Protein AF-L9X1Q3-F1 (afdb_monomer)

Mean predicted aligned error: 10.09 Å

Sequence (43 aa):
MLGFLVRHERNKGLSGGQYYEYELDLDPMIVLETRETIEQIPE

Organism: NCBI:txid1227498

Foldseek 3Di:
DPPFWDWDQDPVVPPDDGDTDTDGNDDPVVVVVVVVVVVPDDD

Structure (mmCIF, N/CA/C/O backbone):
data_AF-L9X1Q3-F1
#
_entry.id   AF-L9X1Q3-F1
#
loop_
_atom_site.group_PDB
_atom_site.id
_atom_site.type_symbol
_atom_site.label_atom_id
_atom_site.label_alt_id
_atom_site.label_comp_id
_atom_site.label_asym_id
_atom_site.label_entity_id
_atom_site.label_seq_id
_atom_site.pdbx_PDB_ins_code
_atom_site.Cartn_x
_atom_site.Cartn_y
_atom_site.Cartn_z
_atom_site.occupancy
_atom_site.B_iso_or_equiv
_atom_site.auth_seq_id
_atom_site.auth_comp_id
_atom_site.auth_asym_id
_atom_site.auth_atom_id
_atom_site.pdbx_PDB_model_num
ATOM 1 N N . MET A 1 1 ? 2.956 -8.770 3.140 1.00 52.94 1 MET A N 1
ATOM 2 C CA . MET A 1 1 ? 3.019 -7.568 2.283 1.00 52.94 1 MET A CA 1
ATOM 3 C C . MET A 1 1 ? 1.592 -7.288 1.859 1.00 52.94 1 MET A C 1
ATOM 5 O O . MET A 1 1 ? 0.951 -8.213 1.379 1.00 52.94 1 MET A O 1
ATOM 9 N N . LEU A 1 2 ? 1.060 -6.104 2.161 1.00 61.84 2 LEU A N 1
ATOM 10 C CA . LEU A 1 2 ? -0.303 -5.739 1.778 1.00 61.84 2 LEU A CA 1
ATOM 11 C C . LEU A 1 2 ? -0.360 -5.736 0.243 1.00 61.84 2 LEU A C 1
ATOM 13 O O . LEU A 1 2 ? 0.396 -4.996 -0.381 1.00 61.84 2 LEU A O 1
ATOM 17 N N . GLY A 1 3 ? -1.137 -6.650 -0.345 1.00 68.12 3 GLY A N 1
ATOM 18 C CA . GLY A 1 3 ? -1.090 -7.043 -1.765 1.00 68.12 3 GLY A CA 1
ATOM 19 C C . GLY A 1 3 ? -1.574 -5.991 -2.763 1.00 68.12 3 GLY A C 1
ATOM 20 O O . GLY A 1 3 ? -2.152 -6.347 -3.778 1.00 68.12 3 GLY A O 1
ATOM 21 N N . PHE A 1 4 ? -1.374 -4.717 -2.448 1.00 73.75 4 PHE A N 1
ATOM 22 C CA . PHE A 1 4 ? -1.869 -3.574 -3.193 1.00 73.75 4 PHE A CA 1
ATOM 23 C C . PHE A 1 4 ? -0.801 -2.520 -3.512 1.00 73.75 4 PHE A C 1
ATOM 25 O O . PHE A 1 4 ? -1.084 -1.488 -4.115 1.00 73.75 4 PHE A O 1
ATOM 32 N N . LEU A 1 5 ? 0.434 -2.755 -3.066 1.00 74.81 5 LEU A N 1
ATOM 33 C CA . LEU A 1 5 ? 1.602 -1.975 -3.453 1.00 74.81 5 LEU A CA 1
ATOM 34 C C . LEU A 1 5 ? 2.320 -2.731 -4.564 1.00 74.81 5 LEU A C 1
ATOM 36 O O . LEU A 1 5 ? 2.861 -3.816 -4.331 1.00 74.81 5 LEU A O 1
ATOM 40 N N . VAL A 1 6 ? 2.346 -2.152 -5.759 1.00 70.94 6 VAL A N 1
ATOM 41 C CA . VAL A 1 6 ? 3.098 -2.700 -6.884 1.00 70.94 6 VAL A CA 1
ATOM 42 C C . VAL A 1 6 ? 4.487 -2.087 -6.855 1.00 70.94 6 VAL A C 1
ATOM 44 O O . VAL A 1 6 ? 4.665 -0.870 -6.857 1.00 70.94 6 VAL A O 1
ATOM 47 N N . ARG A 1 7 ? 5.497 -2.956 -6.797 1.00 71.12 7 ARG A N 1
ATOM 48 C CA . ARG A 1 7 ? 6.901 -2.559 -6.862 1.00 71.12 7 ARG A CA 1
ATOM 49 C C . ARG A 1 7 ? 7.388 -2.692 -8.297 1.00 71.12 7 ARG A C 1
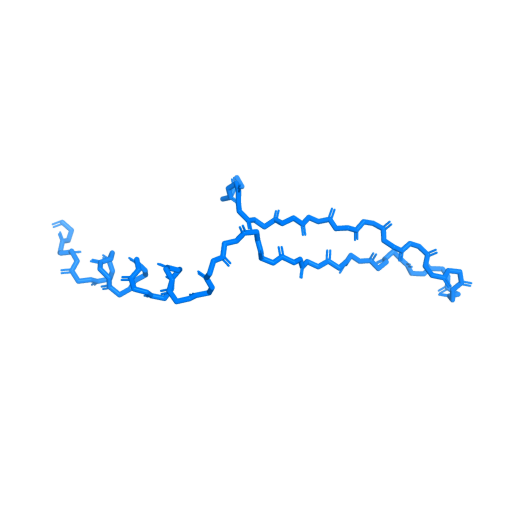ATOM 51 O O . ARG A 1 7 ? 7.515 -3.807 -8.802 1.00 71.12 7 ARG A O 1
ATOM 58 N N . HIS A 1 8 ? 7.739 -1.575 -8.914 1.00 67.94 8 HIS A N 1
ATOM 59 C CA . HIS A 1 8 ? 8.409 -1.546 -10.204 1.00 67.94 8 HIS A CA 1
ATOM 60 C C . HIS A 1 8 ? 9.915 -1.394 -10.004 1.00 67.94 8 HIS A C 1
ATOM 62 O O . HIS A 1 8 ? 10.405 -0.413 -9.441 1.00 67.94 8 HIS A O 1
ATOM 68 N N . GLU A 1 9 ? 10.670 -2.377 -10.487 1.00 59.94 9 GLU A N 1
ATOM 69 C CA . GLU A 1 9 ? 12.123 -2.285 -10.564 1.00 59.94 9 GLU A CA 1
ATOM 70 C C . GLU A 1 9 ? 12.488 -1.511 -11.836 1.00 59.94 9 GLU A C 1
ATOM 7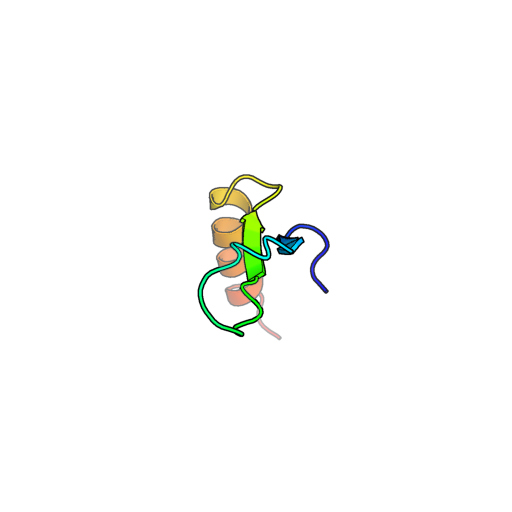2 O O . GLU A 1 9 ? 12.575 -2.070 -12.930 1.00 59.94 9 GLU A O 1
ATOM 77 N N . ARG A 1 10 ? 12.643 -0.187 -11.716 1.00 61.56 10 ARG A N 1
ATOM 78 C CA . ARG A 1 10 ? 13.115 0.659 -12.819 1.00 61.56 10 ARG A CA 1
ATOM 79 C C . ARG A 1 10 ? 14.581 0.995 -12.605 1.00 61.56 10 ARG A C 1
ATOM 81 O O . ARG A 1 10 ? 14.937 2.009 -12.009 1.00 61.56 10 ARG A O 1
ATOM 88 N N . ASN A 1 11 ? 15.447 0.147 -13.145 1.00 62.41 11 ASN A N 1
ATOM 89 C CA . ASN A 1 11 ? 16.880 0.401 -13.185 1.00 62.41 11 ASN A CA 1
ATOM 90 C C . ASN A 1 11 ? 17.172 1.477 -14.256 1.00 62.41 11 ASN A C 1
ATOM 92 O O . ASN A 1 11 ? 17.385 1.167 -15.425 1.00 62.41 11 ASN A O 1
ATOM 96 N N . LYS A 1 12 ? 17.102 2.766 -13.887 1.00 60.59 12 LYS A N 1
ATOM 97 C CA . LYS A 1 12 ? 17.212 3.915 -14.817 1.00 60.59 12 LYS A CA 1
ATOM 98 C C . LYS A 1 12 ? 18.629 4.181 -15.354 1.00 60.59 12 LYS A C 1
ATOM 100 O O . LYS A 1 12 ? 18.859 5.233 -15.940 1.00 60.59 12 LYS A O 1
ATOM 105 N N . GLY A 1 13 ? 19.595 3.280 -15.154 1.00 63.41 13 GLY A N 1
ATOM 106 C CA . GLY A 1 13 ? 20.961 3.411 -15.691 1.00 63.41 13 GLY A CA 1
ATOM 107 C C . GLY A 1 13 ? 21.770 4.608 -15.159 1.00 63.41 13 GLY A C 1
ATOM 108 O O . GLY A 1 13 ? 22.918 4.798 -15.551 1.00 63.41 13 GLY A O 1
ATOM 109 N N . LEU A 1 14 ? 21.202 5.400 -14.248 1.00 57.25 14 LEU A N 1
ATOM 110 C CA . LEU A 1 14 ? 21.858 6.501 -13.558 1.00 57.25 14 LEU A CA 1
ATOM 111 C C . LEU A 1 14 ? 22.630 5.920 -12.371 1.00 57.25 14 LEU A C 1
ATOM 113 O O . LEU A 1 14 ? 22.062 5.660 -11.316 1.00 57.25 14 LEU A O 1
ATOM 117 N N . SER A 1 15 ? 23.928 5.680 -12.573 1.00 58.62 15 SER A N 1
ATOM 118 C CA . SER A 1 15 ? 24.925 5.546 -11.500 1.00 58.62 15 SER A CA 1
ATOM 119 C C . SER A 1 15 ? 24.512 4.651 -10.315 1.00 58.62 15 SER A C 1
ATOM 121 O O . SER A 1 15 ? 24.265 5.135 -9.217 1.00 58.62 15 SER A O 1
ATOM 123 N N . GLY A 1 16 ? 24.469 3.332 -10.526 1.00 58.50 16 GLY A N 1
ATOM 124 C CA . GLY A 1 16 ? 24.688 2.327 -9.470 1.00 58.50 16 GLY A CA 1
ATOM 125 C C . GLY A 1 16 ? 23.667 2.209 -8.326 1.00 58.50 16 GLY A C 1
ATOM 126 O O . GLY A 1 16 ? 23.913 1.427 -7.410 1.00 58.50 16 GLY A 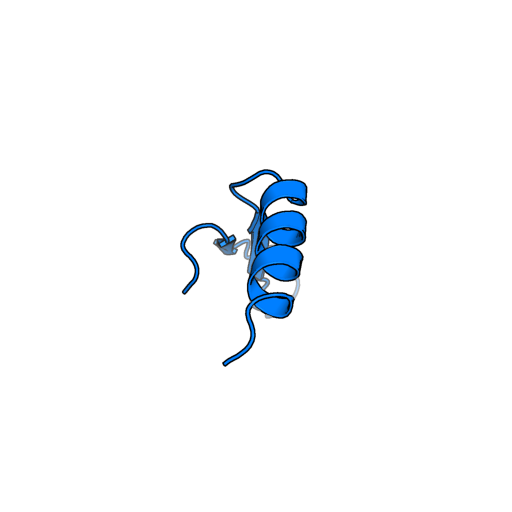O 1
ATOM 127 N N . GLY A 1 17 ? 22.547 2.935 -8.346 1.00 61.78 17 GLY A N 1
ATOM 128 C CA . GLY A 1 17 ? 21.488 2.825 -7.338 1.00 61.78 17 GLY A CA 1
ATOM 129 C C . GLY A 1 17 ? 20.335 1.933 -7.799 1.00 61.78 17 GLY A C 1
ATOM 130 O O . GLY A 1 17 ? 19.816 2.114 -8.898 1.00 61.78 17 GLY A O 1
ATOM 131 N N . GLN A 1 18 ? 19.899 0.985 -6.963 1.00 58.56 18 GLN A N 1
ATOM 132 C CA . GLN A 1 18 ? 18.620 0.300 -7.178 1.00 58.56 18 GLN A CA 1
ATOM 133 C C . GLN A 1 18 ? 17.487 1.266 -6.821 1.00 58.56 18 GLN A C 1
ATOM 135 O O . GLN A 1 18 ? 17.291 1.597 -5.652 1.00 58.56 18 GLN A O 1
ATOM 140 N N . TYR A 1 19 ? 16.757 1.730 -7.833 1.00 60.34 19 TYR A N 1
ATOM 141 C CA . TYR A 1 19 ? 15.571 2.557 -7.649 1.00 60.34 19 TYR A CA 1
ATOM 142 C C . TYR A 1 19 ? 14.330 1.665 -7.678 1.00 60.34 19 TYR A C 1
ATOM 144 O O . TYR A 1 19 ? 14.061 0.984 -8.669 1.00 60.34 19 TYR A O 1
ATOM 152 N N . TYR A 1 20 ? 13.578 1.682 -6.580 1.00 62.53 20 TYR A N 1
ATOM 153 C CA . TYR A 1 20 ? 12.272 1.044 -6.491 1.00 62.53 20 TYR A CA 1
ATOM 154 C C . TYR A 1 20 ? 11.203 2.122 -6.621 1.00 62.53 20 TYR A C 1
ATOM 156 O O . TYR A 1 20 ? 11.140 3.033 -5.795 1.00 62.53 20 TYR A O 1
ATOM 164 N N . GLU A 1 21 ? 10.380 2.027 -7.659 1.00 68.94 21 GLU A N 1
ATOM 165 C CA . GLU A 1 21 ? 9.163 2.825 -7.767 1.00 68.94 21 GLU A CA 1
ATOM 166 C C . GLU A 1 21 ? 8.016 2.008 -7.166 1.00 68.94 21 GLU A C 1
ATOM 168 O O . GLU A 1 21 ? 7.877 0.815 -7.447 1.00 68.94 21 GLU A O 1
ATOM 173 N N . TYR A 1 22 ? 7.239 2.636 -6.289 1.00 68.81 22 TYR A N 1
ATOM 174 C CA . TYR A 1 22 ? 6.059 2.033 -5.685 1.00 68.81 22 TYR A CA 1
ATOM 175 C C . TYR A 1 22 ? 4.837 2.750 -6.236 1.00 68.81 22 TYR A C 1
ATOM 177 O O . TYR A 1 22 ? 4.716 3.965 -6.085 1.00 68.81 22 TYR A O 1
ATOM 185 N N . GLU A 1 23 ? 3.952 1.995 -6.868 1.00 72.94 23 GLU A N 1
ATOM 186 C CA . GLU A 1 23 ? 2.651 2.477 -7.313 1.00 72.94 23 GLU A CA 1
ATOM 187 C C . GLU A 1 23 ? 1.564 1.787 -6.485 1.00 72.94 23 GLU A C 1
ATOM 189 O O . GLU A 1 23 ? 1.717 0.640 -6.046 1.00 72.94 23 GLU A O 1
ATOM 194 N N . LEU A 1 24 ? 0.489 2.523 -6.211 1.00 78.12 24 LEU A N 1
ATOM 195 C CA . LEU A 1 24 ? -0.668 1.977 -5.522 1.00 78.12 24 LEU A CA 1
ATOM 196 C C . LEU A 1 24 ? -1.604 1.367 -6.567 1.00 78.12 24 LEU A C 1
ATOM 198 O O . LEU A 1 24 ? -2.044 2.063 -7.476 1.00 78.12 24 LEU A O 1
ATOM 202 N N . ASP A 1 25 ? -1.905 0.079 -6.423 1.00 78.50 25 ASP A N 1
ATOM 203 C CA . ASP A 1 25 ? -2.792 -0.670 -7.329 1.00 78.50 25 ASP A CA 1
ATOM 204 C C . ASP A 1 25 ? -4.280 -0.494 -6.984 1.00 78.50 25 ASP A C 1
ATOM 206 O O . ASP A 1 25 ? -5.161 -1.087 -7.600 1.00 78.50 25 ASP A O 1
ATOM 210 N N . LEU A 1 26 ? -4.574 0.307 -5.957 1.00 79.50 26 LEU A N 1
ATOM 211 C CA . LEU A 1 26 ? -5.928 0.650 -5.547 1.00 79.50 26 LEU A CA 1
ATOM 212 C C . LEU A 1 26 ? -6.086 2.161 -5.386 1.00 79.50 26 LEU A C 1
ATOM 214 O O . LEU A 1 26 ? -5.102 2.891 -5.287 1.00 79.50 26 LEU A O 1
ATOM 218 N N . ASP A 1 27 ? -7.333 2.621 -5.301 1.00 83.94 27 ASP A N 1
ATOM 219 C CA . ASP A 1 27 ? -7.628 4.007 -4.944 1.00 83.94 27 ASP A CA 1
ATOM 220 C C . ASP A 1 27 ? -7.026 4.342 -3.558 1.00 83.94 27 ASP A C 1
ATOM 222 O O . ASP A 1 27 ? -7.353 3.666 -2.573 1.00 83.94 27 ASP A O 1
ATOM 226 N N . PRO A 1 28 ? -6.165 5.375 -3.444 1.00 83.50 28 PRO A N 1
ATOM 227 C CA . PRO A 1 28 ? -5.610 5.822 -2.168 1.00 83.50 28 PRO A CA 1
ATOM 228 C C . PRO A 1 28 ? -6.658 6.080 -1.084 1.00 83.50 28 PRO A C 1
ATOM 230 O O . PRO A 1 28 ? -6.375 5.853 0.094 1.00 83.50 28 PRO A O 1
ATOM 233 N N . MET A 1 29 ? -7.862 6.516 -1.463 1.00 87.94 29 MET A N 1
ATOM 234 C CA . MET A 1 29 ? -8.937 6.806 -0.514 1.00 87.94 29 MET A CA 1
ATOM 235 C C . MET A 1 29 ? -9.360 5.571 0.274 1.00 87.94 29 MET A C 1
ATOM 237 O O . MET A 1 29 ? -9.564 5.664 1.480 1.00 87.94 29 MET A O 1
ATOM 241 N N . ILE A 1 30 ? -9.378 4.398 -0.360 1.00 86.81 30 ILE A N 1
ATOM 242 C CA . ILE A 1 30 ? -9.738 3.138 0.300 1.00 86.81 30 ILE A CA 1
ATOM 243 C C . ILE A 1 30 ? -8.733 2.804 1.410 1.00 86.81 30 ILE A C 1
ATOM 245 O O . ILE A 1 30 ? -9.124 2.331 2.478 1.00 86.81 30 ILE A O 1
ATOM 249 N N . VAL A 1 31 ? -7.437 3.062 1.195 1.00 84.56 31 VAL A N 1
ATOM 250 C CA . VAL A 1 31 ? -6.404 2.838 2.223 1.00 84.56 31 VAL A CA 1
ATOM 251 C C . VAL A 1 31 ? -6.626 3.766 3.414 1.00 84.56 31 VAL A C 1
ATOM 253 O O . VAL A 1 31 ? -6.517 3.326 4.559 1.00 84.56 31 VAL A O 1
ATOM 256 N N . LEU A 1 32 ? -6.945 5.034 3.149 1.00 87.81 32 LEU A N 1
ATOM 257 C CA . LEU A 1 32 ? -7.184 6.037 4.184 1.00 87.81 32 LEU A CA 1
ATOM 258 C C . LEU A 1 32 ? -8.441 5.718 5.003 1.00 87.81 32 LEU A C 1
ATO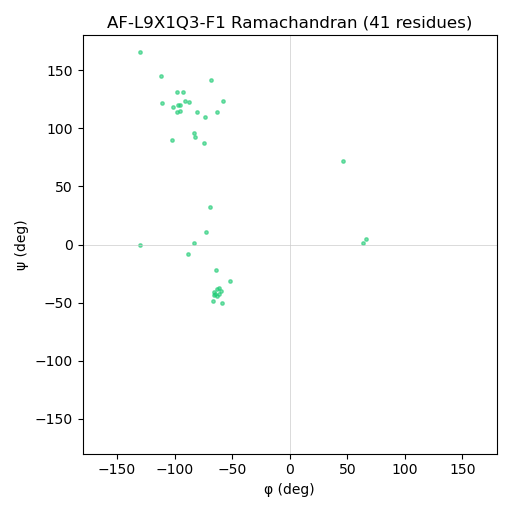M 260 O O . LEU A 1 32 ? -8.357 5.657 6.226 1.00 87.81 32 LEU A O 1
ATOM 264 N N . GLU A 1 33 ? -9.563 5.413 4.350 1.00 87.94 33 GLU A N 1
ATOM 265 C CA . GLU A 1 33 ? -10.817 5.035 5.018 1.00 87.94 33 GLU A CA 1
ATOM 266 C C . GLU A 1 33 ? -10.660 3.759 5.855 1.00 87.94 33 GLU A C 1
ATOM 268 O O . GLU A 1 33 ? -11.121 3.675 6.998 1.00 87.94 33 GLU A O 1
ATOM 273 N N . THR A 1 34 ? -9.963 2.757 5.311 1.00 86.62 34 THR A N 1
ATOM 274 C CA . THR A 1 34 ? -9.718 1.498 6.026 1.00 86.62 34 THR A CA 1
ATOM 275 C C . THR A 1 34 ? -8.837 1.731 7.249 1.00 86.62 34 THR A C 1
ATOM 277 O O . THR A 1 34 ? -9.100 1.167 8.309 1.00 86.62 34 THR A O 1
ATOM 280 N N .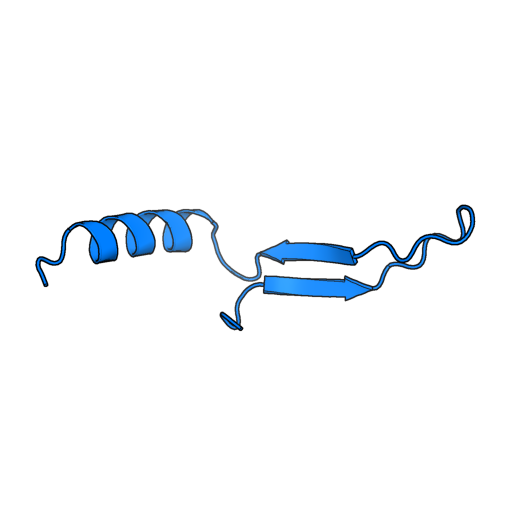 ARG A 1 35 ? -7.807 2.580 7.129 1.00 87.75 35 ARG A N 1
ATOM 281 C CA . ARG A 1 35 ? -6.946 2.957 8.255 1.00 87.75 35 ARG A CA 1
ATOM 282 C C . ARG A 1 35 ? -7.760 3.604 9.373 1.00 87.75 35 ARG A C 1
ATOM 284 O O . ARG A 1 35 ? -7.638 3.171 10.513 1.00 87.75 35 ARG A O 1
ATOM 291 N N . GLU A 1 36 ? -8.586 4.596 9.048 1.00 89.25 36 GLU A N 1
ATOM 292 C CA . GLU A 1 36 ? -9.438 5.268 10.036 1.00 89.25 36 GLU A CA 1
ATOM 293 C C . GLU A 1 36 ? -10.398 4.285 10.711 1.00 89.25 36 GLU A C 1
ATOM 295 O O . GLU A 1 36 ? -10.579 4.331 11.925 1.00 89.25 36 GLU A O 1
ATOM 300 N N . THR A 1 37 ? -10.954 3.345 9.945 1.00 87.81 37 THR A N 1
ATOM 301 C CA . THR A 1 37 ? -11.836 2.298 10.475 1.00 87.81 37 THR A CA 1
ATOM 302 C C . THR A 1 37 ? -11.105 1.387 11.463 1.00 87.81 37 THR A C 1
ATOM 304 O O . THR A 1 37 ? -11.641 1.098 12.527 1.00 87.81 37 THR A O 1
ATOM 307 N N . ILE A 1 38 ? -9.879 0.950 11.147 1.00 88.62 38 ILE A N 1
ATOM 308 C CA . ILE A 1 38 ? -9.069 0.102 12.038 1.00 88.62 38 ILE A CA 1
ATOM 309 C C . ILE A 1 38 ? -8.687 0.858 13.315 1.00 88.62 38 ILE A C 1
ATOM 311 O O . ILE A 1 38 ? -8.795 0.298 14.400 1.00 88.62 38 ILE A O 1
ATOM 315 N N . GLU A 1 39 ? -8.272 2.122 13.203 1.00 88.75 39 GLU A N 1
ATOM 316 C CA . GLU A 1 39 ? -7.901 2.955 14.358 1.00 88.75 39 GLU A CA 1
ATOM 317 C C . GLU A 1 39 ? -9.087 3.229 15.304 1.00 88.75 39 GLU A C 1
ATOM 319 O O . GLU A 1 39 ? -8.879 3.521 16.480 1.00 88.75 39 GLU A O 1
ATOM 324 N N . GLN A 1 40 ? -10.326 3.115 14.817 1.00 85.38 40 GLN A N 1
ATOM 325 C CA . GLN A 1 40 ? -11.544 3.285 15.615 1.00 85.38 40 GLN A CA 1
ATOM 326 C C . GLN A 1 40 ? -12.042 1.996 16.285 1.00 85.38 40 GLN A C 1
ATOM 328 O O . GLN A 1 40 ? -12.962 2.072 17.101 1.00 85.38 40 GLN A O 1
ATOM 333 N N . ILE A 1 41 ? -11.472 0.826 15.975 1.00 78.19 41 ILE A N 1
ATOM 334 C CA . ILE A 1 41 ? -11.827 -0.428 16.650 1.00 78.19 41 ILE A CA 1
ATOM 335 C C . ILE A 1 41 ? -11.070 -0.477 17.990 1.00 78.19 41 ILE A C 1
ATOM 337 O O . ILE A 1 41 ? -9.841 -0.551 17.976 1.00 78.19 41 ILE A O 1
ATOM 341 N N . PRO A 1 42 ? -11.758 -0.424 19.148 1.00 67.94 42 PRO A N 1
ATOM 342 C CA . PRO A 1 42 ? -11.103 -0.636 20.434 1.00 67.94 42 PRO A CA 1
ATOM 343 C C . PRO A 1 42 ? -10.657 -2.103 20.552 1.00 67.94 42 PRO A C 1
ATOM 345 O O . PRO A 1 42 ? -11.373 -2.990 20.084 1.00 67.94 42 PRO A O 1
ATOM 348 N N . GLU A 1 43 ? -9.473 -2.324 21.142 1.00 67.56 43 GLU A N 1
ATOM 349 C CA . GLU A 1 43 ? -8.851 -3.651 21.341 1.00 67.56 43 GLU A CA 1
ATOM 350 C C . GLU A 1 43 ? -9.760 -4.683 22.029 1.00 67.56 43 GLU A C 1
ATOM 352 O O . GLU A 1 43 ? -10.490 -4.313 22.981 1.00 67.56 43 GLU A O 1
#

Secondary structure (DSSP, 8-state):
--TTEEEEE----STT--PEEEEESS-HHHHHHHHHHHHTS--

Solvent-accessible surface area (backbone atoms only — not comparable to full-atom values): 2907 Å² total; per-residue (Å²): 128,77,94,45,64,44,76,42,82,54,74,79,83,65,78,95,56,90,44,75,47,76,45,70,76,55,67,68,64,60,58,53,55,50,48,54,54,56,74,67,55,78,133

pLDDT: mean 73.12, std 11.29, range [52.94, 89.25]

Radius of gyration: 15.57 Å; Cα contacts (8 Å, |Δi|>4): 31; chains: 1; bounding box: 37×14×37 Å

=== Feature glossary ===
Key to the feature types in this record:

Secondary structure (8-state, DSSP). Secondary structure is the local, repeating backbone conformation. DSSP classifies it into eight states by reading the hydrogen-bond network: three helix types (H, G, I), two β types (E, B), two non-regular types (T, S), and unstructured coil (-).

Backbone torsions (φ/ψ). Backbone dihedral angles. Every residue except chain termini has a φ (preceding-C → N → Cα → C) and a ψ (N → Cα → C → next-N). They are reported in degrees following the IUPAC sign convention. Secondary structure is essentially a statement about which (φ, ψ) basin each residue occupies.

Predicted aligned error. Predicted Aligned Error (PAE) is an AlphaFold confidence matrix: entry (i, j) is the expected error in the position of residue j, in ångströms, when the prediction is superimposed on the true structure at residue i. Low PAE within a block of residues means that block is internally rigid and well-predicted; high PAE between two blocks means their relative placement is uncertain even if each block individually is confident.

B-factor. B-factor (Debye–Waller factor) reflects atomic displacement in the crystal lattice. It is an experimental observable (units Å²), not a prediction; low values mean the atom is pinned down, high values mean it moves or is heterogeneous across the crystal.

Secondary structure (3-state, P-SEA). Three-state secondary structure (P-SEA) collapses the eight DSSP classes into helix (a), strand (b), and coil (c). P-SEA assigns these from Cα geometry alone — distances and angles — without requiring backbone oxygens, so it works on any Cα trace.

Sequence. Primary structure: the covalent order of the twenty standard amino acids along the backbone. Two proteins with the same sequence will (almost always) fold to the same structure; two with 30% identity often share a fold but not the details.

pLDDT. pLDDT is the predicted lDDT-Cα score: AlphaFold's confidence that the local environment of each residue (all inter-atomic distances within 15 Å) is correctly placed. It is a per-residue number between 0 and 100, with higher meaning more reliable.

InterPro / GO / CATH / organism. Functional annotations link the protein to curated databases. InterPro entries identify conserved domains and families by matching the sequence against member-database signatures (Pfam, PROSITE, CDD, …). Gene Ontology (GO) terms describe molecular function, biological process, and cellular component in a controlled vocabulary. CATH places the structure in a hierarchical fold classification (Class/Architecture/Topology/Homologous-superfamily). The organism is the source species.

Contact-map, Ramachan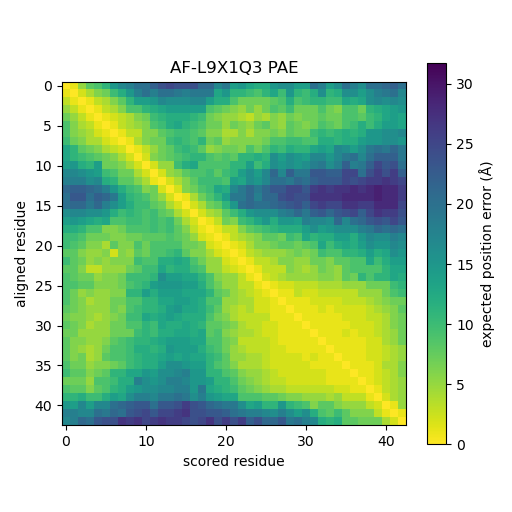dran, and PAE plots. Three diagnostic plots accompany the record. The Cα contact map visualizes the tertiary structure as a 2D adjacency matrix (8 Å cutoff, sequence-local contacts suppressed). The Ramachandran plot shows the distribution of backbone (φ, ψ) torsions, with points in the α and β basins reflecting secondary structure content. The PAE plot shows AlphaFold's inter-residue confidence as a color matr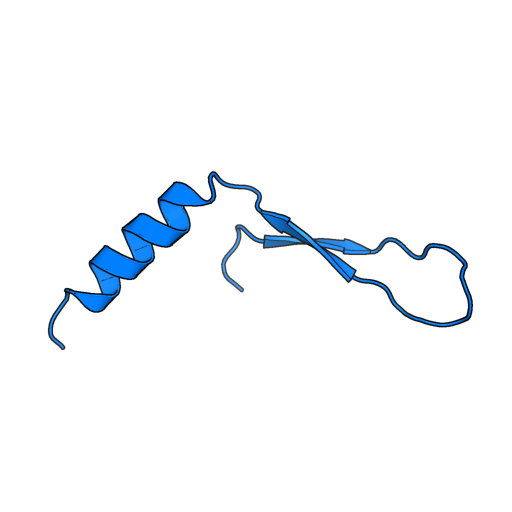ix.

mmCIF coordinates. The mmCIF table is the protein's shape written out atom by atom. For each backbone N, Cα, C, and carbonyl O, it records an (x, y, z) coordinate triple in Å plus the residue type, chain letter, and residue number.

Radius of gyration, Cα contacts, bounding box. Three whole-structure scalars: the radius of gyration (RMS distance of Cα from centroid, in Å), the count of Cα–Cα contacts (pairs closer than 8 Å and separated by more than four residues in sequence — i.e. tertiary, not local, contacts), and the bounding-box dimensions. Together they distinguish compact globular folds from extended fibres or disordered chains.

Foldseek 3Di. The Foldseek 3Di string encodes local tertiary geometry as a 20-letter alphabet — one character per residue — derived from the relative positions of nearby Cα atoms. Unlike the amino-acid sequence, 3Di is a direct function of the 3D structure, so two proteins with the same fold have similar 3Di strings even at low sequence identity.

Rendered structure images. Six rendered views show the 3D structure from the faces of a cube — i.e. along ±x, ±y, ±z. Rendering representation is d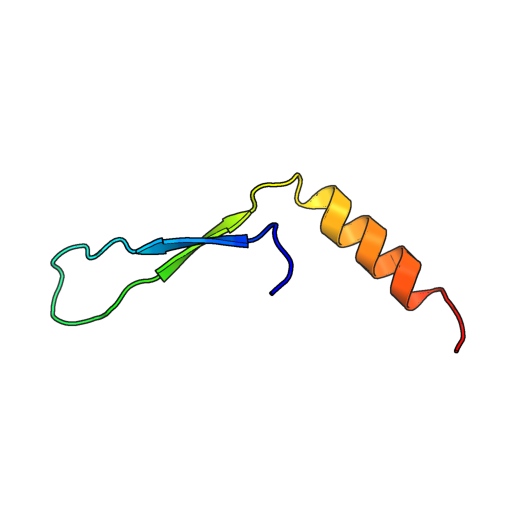rawn randomly per protein from cartoon (secondary-structure ribbons), sticks (backbone bonds), or molecular surface; coloring is either N→C rainbow (blue at the N-terminus through red at the C-terminus) or one color per chain.

Nearest PDB structures. The Foldseek neighbor list gives the closest experimentally determined structures in the PDB, ranked by structural alignment. TM-score near 1 means near-identical fold; near 0.3 means only rough topology match. This is how one finds what a novel AlphaFold prediction most resembles in the solved-structure universe.

Solvent-accessible surface area. SASA measures how much of the protein is reachable by solvent. It is computed by rolling a water-sized probe over the atomic surface and summing the exposed area (Å²). Per-residue SASA distinguishes core (buried, low SASA) from surf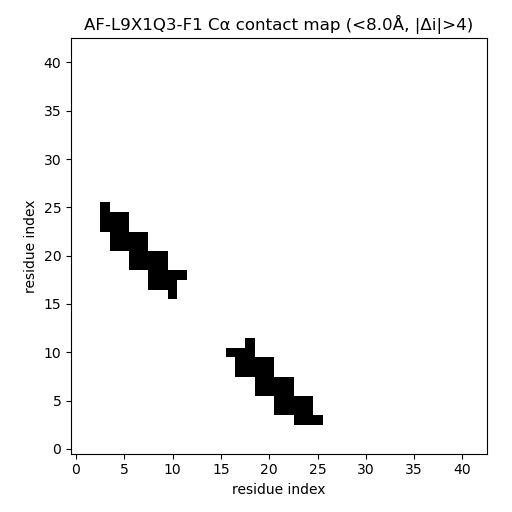ace (exposed, high SASA) residues; total SASA is a whole-molecule size measure.